Protein AF-A0A934AWG0-F1 (afd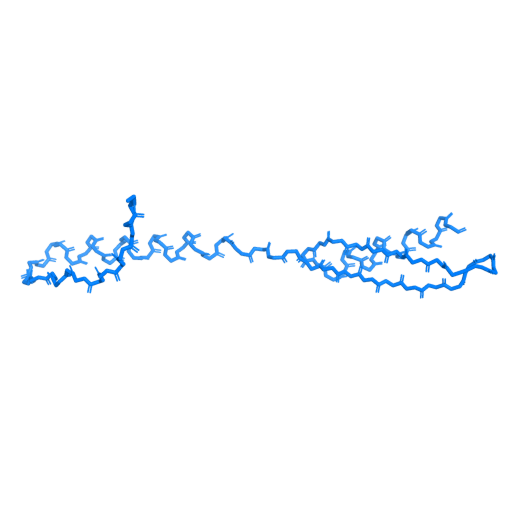b_monomer_lite)

Structure (mmCIF, N/CA/C/O backbone):
data_AF-A0A934AWG0-F1
#
_entry.id   AF-A0A934AWG0-F1
#
loop_
_atom_site.group_PDB
_atom_site.id
_atom_site.type_symbol
_atom_site.label_atom_id
_atom_site.label_alt_id
_atom_site.label_comp_id
_atom_site.label_asym_id
_atom_site.label_entity_id
_atom_site.label_seq_id
_atom_site.pdbx_PDB_ins_code
_atom_site.Cartn_x
_atom_site.Cartn_y
_atom_site.Cartn_z
_atom_site.occupancy
_atom_site.B_iso_or_equiv
_atom_site.auth_seq_id
_atom_site.auth_comp_id
_atom_site.auth_asym_id
_atom_site.auth_atom_id
_atom_site.pdbx_PDB_model_num
ATOM 1 N N . MET A 1 1 ? -44.050 -15.257 7.967 1.00 38.56 1 MET A N 1
ATOM 2 C CA . MET A 1 1 ? -42.651 -15.573 8.329 1.00 38.56 1 MET A CA 1
ATOM 3 C C . MET A 1 1 ? -42.041 -14.318 8.947 1.00 38.56 1 MET A C 1
ATOM 5 O O . MET A 1 1 ? -42.369 -13.235 8.486 1.00 38.56 1 MET A O 1
ATOM 9 N N . GLN A 1 2 ? -41.322 -14.507 10.060 1.00 34.44 2 GLN A N 1
ATOM 10 C CA . GLN A 1 2 ? -40.913 -13.567 11.130 1.00 34.44 2 GLN A CA 1
ATOM 11 C C . GLN A 1 2 ? -40.408 -12.190 10.647 1.00 34.44 2 GLN A C 1
ATOM 13 O O . GLN A 1 2 ? -39.664 -12.127 9.679 1.00 34.44 2 GLN A O 1
ATOM 18 N N . SER A 1 3 ? -40.882 -11.051 11.173 1.00 38.47 3 SER A N 1
ATOM 19 C CA . SER A 1 3 ? -40.693 -10.451 12.518 1.00 38.47 3 SER A CA 1
ATOM 20 C C . SER A 1 3 ? -39.247 -10.093 12.874 1.00 38.47 3 SER A C 1
ATOM 22 O O . SER A 1 3 ? -38.482 -10.973 13.245 1.00 38.47 3 SER A O 1
ATOM 24 N N . ALA A 1 4 ? -38.950 -8.787 12.903 1.00 36.41 4 ALA A N 1
ATOM 25 C CA . ALA A 1 4 ? -38.153 -8.136 13.950 1.00 36.41 4 ALA A CA 1
ATOM 26 C C . ALA A 1 4 ? -38.390 -6.613 13.894 1.00 36.41 4 ALA A C 1
ATOM 28 O O . ALA A 1 4 ? -37.717 -5.878 13.180 1.00 36.41 4 ALA A O 1
ATOM 29 N N . ASN A 1 5 ? -39.411 -6.166 14.624 1.00 38.91 5 ASN A N 1
ATOM 30 C CA . ASN A 1 5 ? -39.739 -4.764 14.855 1.00 38.91 5 ASN A CA 1
ATOM 31 C C . ASN A 1 5 ? -39.017 -4.355 16.150 1.00 38.91 5 ASN A C 1
ATOM 33 O O . ASN A 1 5 ? -39.268 -4.948 17.200 1.00 38.91 5 ASN A O 1
ATOM 37 N N . ILE A 1 6 ? -38.075 -3.416 16.073 1.00 45.09 6 ILE A N 1
ATOM 38 C CA . ILE A 1 6 ? -37.328 -2.918 17.235 1.00 45.09 6 ILE A CA 1
ATOM 39 C C . ILE A 1 6 ? -38.132 -1.755 17.817 1.00 45.09 6 ILE A C 1
ATOM 41 O O . ILE A 1 6 ? -37.965 -0.606 17.420 1.00 45.09 6 ILE A O 1
ATOM 45 N N . SER A 1 7 ? -39.026 -2.067 18.755 1.00 39.22 7 SER A N 1
ATOM 46 C CA . SER A 1 7 ? -39.607 -1.078 19.662 1.00 39.22 7 SER A CA 1
ATOM 47 C C . SER A 1 7 ? -38.741 -1.005 20.915 1.00 39.22 7 SER A C 1
ATOM 49 O O . SER A 1 7 ? -38.752 -1.904 21.753 1.00 39.22 7 SER A O 1
ATOM 51 N N . GLN A 1 8 ? -37.975 0.082 21.024 1.00 44.06 8 GLN A N 1
ATOM 52 C CA . GLN A 1 8 ? -37.452 0.570 22.294 1.00 44.06 8 GLN A CA 1
ATOM 53 C C . GLN A 1 8 ? -38.627 1.033 23.159 1.00 44.06 8 GLN A C 1
ATOM 55 O O . GLN A 1 8 ? -39.089 2.158 23.018 1.00 44.06 8 GLN A O 1
ATOM 60 N N . GLU A 1 9 ? -39.069 0.193 24.085 1.00 44.94 9 GLU A N 1
ATOM 61 C CA . GLU A 1 9 ? -39.776 0.639 25.282 1.00 44.94 9 GLU A CA 1
ATOM 62 C C . GLU A 1 9 ? -39.390 -0.264 26.449 1.00 44.94 9 GLU A C 1
ATOM 64 O O . GLU A 1 9 ? -39.813 -1.411 26.550 1.00 44.94 9 GLU A O 1
ATOM 69 N N . SER A 1 10 ? -38.604 0.275 27.373 1.00 37.75 10 SER A N 1
ATOM 70 C CA . SER A 1 10 ? -38.678 -0.157 28.763 1.00 37.75 10 SER A CA 1
ATOM 71 C C . SER A 1 10 ? -38.201 0.985 29.641 1.0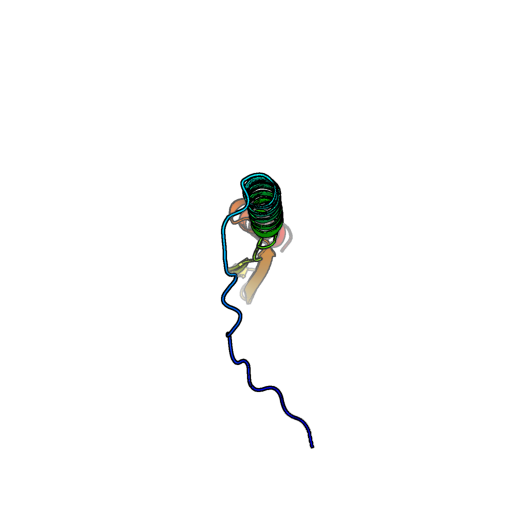0 37.75 10 SER A C 1
ATOM 73 O O . SER A 1 10 ? -37.011 1.140 29.920 1.00 37.75 10 SER A O 1
ATOM 75 N N . GLY A 1 11 ? -39.163 1.812 30.052 1.00 46.41 11 GLY A N 1
ATOM 76 C CA . GLY A 1 11 ? -38.994 2.702 31.185 1.00 46.41 11 GLY A CA 1
ATOM 77 C C . GLY A 1 11 ? -38.618 1.888 32.420 1.00 46.41 11 GLY A C 1
ATOM 78 O O . GLY A 1 11 ? -39.308 0.933 32.778 1.00 46.41 11 GLY A O 1
ATOM 79 N N . VAL A 1 12 ? -37.529 2.271 33.082 1.00 43.72 12 VAL A N 1
ATOM 80 C CA . VAL A 1 12 ? -37.171 1.713 34.385 1.00 43.72 12 VAL A CA 1
ATOM 81 C C . VAL A 1 12 ? -37.492 2.748 35.449 1.00 43.72 12 VAL A C 1
ATOM 83 O O . VAL A 1 12 ? -36.851 3.784 35.612 1.00 43.72 12 VAL A O 1
ATOM 86 N N . ARG A 1 13 ? -38.595 2.428 36.115 1.00 43.41 13 ARG A N 1
ATOM 87 C CA . ARG A 1 13 ? -39.246 3.085 37.236 1.00 43.41 13 ARG A CA 1
ATOM 88 C C . ARG A 1 13 ? -38.355 3.018 38.484 1.00 43.41 13 ARG A C 1
ATOM 90 O O . ARG A 1 13 ? -37.849 1.960 38.825 1.00 43.41 13 ARG A O 1
ATOM 97 N N . SER A 1 14 ? -38.320 4.129 39.215 1.00 43.09 14 SER A N 1
ATOM 98 C CA . SER A 1 14 ? -38.112 4.222 40.667 1.00 43.09 14 SER A CA 1
ATOM 99 C C . SER A 1 14 ? -36.768 3.763 41.262 1.00 43.09 14 SER A C 1
ATOM 101 O O . SER A 1 14 ? -36.537 2.616 41.621 1.00 43.09 14 SER A O 1
ATOM 103 N N . GLN A 1 15 ? -35.952 4.783 41.495 1.00 54.56 15 GLN A N 1
ATOM 104 C CA . GLN A 1 15 ? -34.774 4.912 42.349 1.00 54.56 15 GLN A CA 1
ATOM 105 C C . GLN A 1 15 ? -34.875 4.166 43.706 1.00 54.56 15 GLN A C 1
ATOM 107 O O . GLN A 1 15 ? -35.550 4.617 44.631 1.00 54.56 15 GLN A O 1
ATOM 112 N N . LYS A 1 16 ? -34.127 3.062 43.854 1.00 46.66 16 LYS A N 1
ATOM 113 C CA . LYS A 1 16 ? -33.551 2.601 45.132 1.00 46.66 16 LYS A CA 1
ATOM 114 C C . LYS A 1 16 ? -32.032 2.769 45.033 1.00 46.66 16 LYS A C 1
ATOM 116 O O . LYS A 1 16 ? -31.407 2.305 44.087 1.00 46.66 16 LYS A O 1
ATOM 121 N N . SER A 1 17 ? -31.433 3.488 45.978 1.00 56.47 17 SER A N 1
ATOM 122 C CA . SER A 1 17 ? -30.045 3.992 45.938 1.00 56.47 17 SER A CA 1
ATOM 123 C C . SER A 1 17 ? -28.941 2.933 45.753 1.00 56.47 17 SER A C 1
ATOM 125 O O . SER A 1 17 ? -27.822 3.296 45.388 1.00 56.47 17 SER A O 1
ATOM 127 N N . GLY A 1 18 ? -29.236 1.646 45.972 1.00 58.66 18 GLY A N 1
ATOM 128 C CA . GLY A 1 18 ? -28.312 0.526 45.747 1.00 58.66 18 GLY A CA 1
ATOM 129 C C . GLY A 1 18 ? -28.186 0.091 44.281 1.00 58.66 18 GLY A C 1
ATOM 130 O O . GLY A 1 18 ? -27.080 -0.204 43.832 1.00 58.66 18 GLY A O 1
ATOM 131 N N . ASP A 1 19 ? -29.278 0.136 43.512 1.00 61.44 19 ASP A N 1
ATOM 132 C CA . ASP A 1 19 ? -29.313 -0.344 42.119 1.00 61.44 19 ASP A CA 1
ATOM 133 C C . ASP A 1 19 ? -28.635 0.636 41.147 1.00 61.44 19 ASP A C 1
ATOM 135 O O . ASP A 1 19 ? -28.031 0.239 40.150 1.00 61.44 19 ASP A O 1
ATOM 139 N N . LEU A 1 20 ? -28.632 1.930 41.488 1.00 65.69 20 LEU A N 1
ATOM 140 C CA . LEU A 1 20 ? -28.018 2.986 40.676 1.00 65.69 20 LEU A CA 1
ATOM 141 C C . LEU A 1 20 ? -26.498 2.798 40.515 1.00 65.69 20 LEU A C 1
ATOM 143 O O . LEU A 1 20 ? -25.937 3.097 39.461 1.00 65.69 20 LEU A O 1
ATOM 147 N N . ARG A 1 21 ? -25.823 2.278 41.550 1.00 73.00 21 ARG A N 1
ATOM 148 C CA . ARG A 1 21 ? -24.369 2.041 41.524 1.00 73.00 21 ARG A CA 1
ATOM 149 C C . ARG A 1 21 ? -23.992 0.895 40.589 1.00 73.00 21 ARG A C 1
ATOM 151 O O . ARG A 1 21 ? -22.986 0.988 39.892 1.00 73.00 21 ARG A O 1
ATOM 158 N N . ILE A 1 22 ? -24.811 -0.153 40.553 1.00 80.62 22 ILE A N 1
ATOM 159 C CA . ILE A 1 22 ? -24.611 -1.316 39.681 1.00 80.62 22 ILE A CA 1
ATOM 160 C C . ILE A 1 22 ? -24.847 -0.924 38.221 1.00 80.62 22 ILE A C 1
ATOM 162 O O . ILE A 1 22 ? -24.031 -1.256 37.360 1.00 80.62 22 ILE A O 1
ATOM 166 N N . CYS A 1 23 ? -25.889 -0.131 37.948 1.00 78.25 23 CYS A N 1
ATOM 167 C CA . CYS A 1 23 ? -26.113 0.431 36.618 1.00 78.25 23 CYS A CA 1
ATOM 168 C C . CYS A 1 23 ? -24.918 1.279 36.150 1.00 78.25 23 CYS A C 1
ATOM 170 O O . CYS A 1 23 ? -24.411 1.053 35.053 1.00 78.25 23 CYS A O 1
ATOM 172 N N . LEU A 1 24 ? -24.401 2.187 36.985 1.00 80.00 24 LEU A N 1
ATOM 173 C CA . LEU A 1 24 ? -23.234 3.012 36.637 1.00 80.00 24 LEU A CA 1
ATOM 174 C C . LEU A 1 24 ? -21.974 2.178 36.351 1.00 80.00 24 LEU A C 1
ATOM 176 O O . LEU A 1 24 ? -21.288 2.437 35.364 1.00 80.00 24 LEU A O 1
ATOM 180 N N . LEU A 1 25 ? -21.695 1.151 37.162 1.00 80.00 25 LEU A N 1
ATOM 181 C CA . LEU A 1 25 ? -20.557 0.248 36.948 1.00 80.00 25 LEU A CA 1
ATOM 182 C C . LEU A 1 25 ? -20.680 -0.537 35.638 1.00 80.00 25 LEU A C 1
ATOM 184 O O . LEU A 1 25 ? -19.700 -0.662 34.904 1.00 80.00 25 LEU A O 1
ATOM 188 N N . SER A 1 26 ? -21.882 -1.021 35.314 1.00 79.62 26 SER A N 1
ATOM 189 C CA . SER A 1 26 ? -22.118 -1.736 34.057 1.00 79.62 26 SER A CA 1
ATOM 190 C C . SER A 1 26 ? -21.913 -0.836 32.835 1.00 79.62 26 SER A C 1
ATOM 192 O O . SER A 1 26 ? -21.236 -1.241 31.896 1.00 79.62 26 SER A O 1
ATOM 194 N N . ILE A 1 27 ? -22.395 0.411 32.866 1.00 83.19 27 ILE A N 1
ATOM 195 C CA . ILE A 1 27 ? -22.220 1.379 31.771 1.00 83.19 27 ILE A CA 1
ATOM 196 C C . ILE A 1 27 ? -20.736 1.666 31.527 1.00 83.19 27 ILE A C 1
ATOM 198 O O . ILE A 1 27 ? -20.285 1.641 30.384 1.00 83.19 27 ILE A O 1
ATOM 202 N N . VAL A 1 28 ? -19.958 1.888 32.590 1.00 84.00 28 VAL A N 1
ATOM 203 C CA . VAL A 1 28 ? -18.509 2.115 32.480 1.00 84.00 28 VAL A CA 1
ATOM 204 C C . VAL A 1 28 ? -17.804 0.889 31.888 1.00 84.00 28 VAL A C 1
ATOM 206 O O . VAL A 1 28 ? -16.955 1.044 31.012 1.00 84.00 28 VAL A O 1
ATOM 209 N N . TYR A 1 29 ? -18.196 -0.324 32.292 1.00 81.88 29 TYR A N 1
ATOM 210 C CA . TYR A 1 29 ? -17.655 -1.572 31.744 1.00 81.88 29 TYR A CA 1
ATOM 211 C C . TYR A 1 29 ? -17.962 -1.743 30.246 1.00 81.88 29 TYR A C 1
ATOM 213 O O . TYR A 1 29 ? -17.067 -2.084 29.473 1.00 81.88 29 TYR A O 1
ATOM 221 N N . TYR A 1 30 ? -19.189 -1.433 29.810 1.00 77.81 30 TYR A N 1
ATOM 222 C CA . TYR A 1 30 ? -19.560 -1.452 28.391 1.00 77.81 30 TYR A CA 1
ATOM 223 C C . TYR A 1 30 ? -18.800 -0.399 27.574 1.00 77.81 30 TYR A C 1
ATOM 225 O O . TYR A 1 30 ? -18.321 -0.706 26.485 1.00 77.81 30 TYR A O 1
ATOM 233 N N . LEU A 1 31 ? -18.626 0.820 28.095 1.00 75.62 31 LEU A N 1
ATOM 234 C CA . LEU A 1 31 ? -17.864 1.878 27.418 1.00 75.62 31 LEU A CA 1
ATOM 235 C C . LEU A 1 31 ? -16.377 1.520 27.264 1.00 75.62 31 LEU A C 1
ATOM 237 O O . LEU A 1 31 ? -15.790 1.766 26.209 1.00 75.62 31 LEU A O 1
ATOM 241 N N . LEU A 1 32 ? -15.780 0.891 28.282 1.00 69.94 32 LEU A N 1
ATOM 242 C CA . LEU A 1 32 ? -14.414 0.363 28.220 1.00 69.94 32 LEU A CA 1
ATOM 243 C C . LEU A 1 32 ? -14.281 -0.730 27.151 1.00 69.94 32 LEU A C 1
ATOM 245 O O . LEU A 1 32 ? -13.357 -0.663 26.338 1.00 69.94 32 LEU A O 1
ATOM 249 N N . LEU A 1 33 ? -15.222 -1.681 27.106 1.00 66.94 33 LEU A N 1
ATOM 250 C CA . LEU A 1 33 ? -15.248 -2.745 26.095 1.00 66.94 33 LEU A CA 1
ATOM 251 C C . LEU A 1 33 ? -15.398 -2.199 24.667 1.00 66.94 33 LEU A C 1
ATOM 253 O O . LEU A 1 33 ? -14.716 -2.669 23.757 1.00 66.94 33 LEU A O 1
ATOM 257 N N . LEU A 1 34 ? -16.259 -1.197 24.458 1.00 61.66 34 LEU A N 1
ATOM 258 C CA . LEU A 1 34 ? -16.477 -0.615 23.130 1.00 61.66 34 LEU A CA 1
ATOM 259 C C . LEU A 1 34 ? -15.252 0.151 22.608 1.00 61.66 34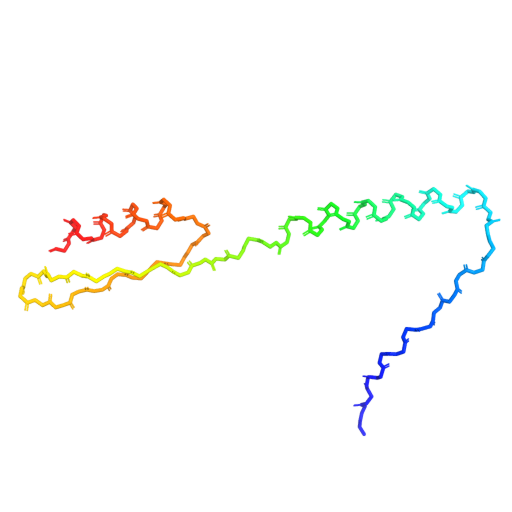 LEU A C 1
ATOM 261 O O . LEU A 1 34 ? -15.017 0.151 21.400 1.00 61.66 34 LEU A O 1
ATOM 265 N N . SER A 1 35 ? -14.441 0.753 23.486 1.00 62.06 35 SER A N 1
ATOM 266 C CA . SER A 1 35 ? -13.251 1.514 23.067 1.00 62.06 35 SER A CA 1
ATOM 267 C C . SER A 1 35 ? -12.173 0.659 22.379 1.00 62.06 35 SER A C 1
ATOM 269 O O . SER A 1 35 ? -11.367 1.183 21.613 1.00 62.06 35 SER A O 1
ATOM 271 N N . GLY A 1 36 ? -12.175 -0.662 22.603 1.00 61.28 36 GLY A N 1
ATOM 272 C CA . GLY A 1 36 ? -11.227 -1.595 21.990 1.00 61.28 36 GLY A CA 1
ATOM 273 C C . GLY A 1 36 ? -11.673 -2.172 20.642 1.00 61.28 36 GLY A C 1
ATOM 274 O O . GLY A 1 36 ? -10.879 -2.837 19.980 1.00 61.28 36 GLY A O 1
ATOM 275 N N . CYS A 1 37 ? -12.922 -1.942 20.221 1.00 61.38 37 CYS A N 1
ATOM 276 C CA . CYS A 1 37 ? -13.568 -2.732 19.167 1.00 61.38 37 CYS A CA 1
ATOM 277 C C . CYS A 1 37 ? -13.476 -2.136 17.745 1.00 61.38 37 CYS A C 1
ATOM 279 O O . CYS A 1 37 ? -14.116 -2.645 16.828 1.00 61.38 37 CYS A O 1
ATOM 281 N N . ALA A 1 38 ? -12.686 -1.082 17.517 1.00 63.12 38 ALA A N 1
ATOM 282 C CA . ALA A 1 38 ? -12.619 -0.436 16.202 1.00 63.12 38 ALA A CA 1
ATOM 283 C C . ALA A 1 38 ? -11.193 -0.034 15.792 1.00 63.12 38 ALA A C 1
ATOM 285 O O . ALA A 1 38 ? -10.898 1.142 15.593 1.00 63.12 38 ALA A O 1
ATOM 286 N N . LYS A 1 39 ? -10.290 -1.007 15.617 1.00 69.94 39 LYS A N 1
ATOM 287 C CA . LYS A 1 39 ? -9.147 -0.798 14.713 1.00 69.94 39 LYS A CA 1
ATOM 288 C C . LYS A 1 39 ? -9.598 -1.158 13.305 1.00 69.94 39 LYS A C 1
ATOM 290 O O . LYS A 1 39 ? -9.563 -2.318 12.918 1.00 69.94 39 LYS A O 1
ATOM 295 N N . GLN A 1 40 ? -10.098 -0.159 12.586 1.00 82.12 40 GLN A N 1
ATOM 296 C CA . GLN A 1 40 ? -10.441 -0.298 11.179 1.00 82.12 40 GLN A CA 1
ATOM 297 C C . GLN A 1 40 ? -9.148 -0.296 10.361 1.00 82.12 40 GLN A C 1
ATOM 299 O O . GLN A 1 40 ? -8.360 0.649 10.442 1.00 82.12 40 GLN A O 1
ATOM 304 N N . ASP A 1 41 ? -8.923 -1.361 9.598 1.00 89.62 41 ASP A N 1
ATOM 305 C CA . ASP A 1 41 ? -7.822 -1.391 8.645 1.00 89.62 41 ASP A CA 1
ATOM 306 C C . ASP A 1 41 ? -8.101 -0.420 7.497 1.00 89.62 41 ASP A C 1
ATOM 308 O O . ASP A 1 41 ? -9.222 -0.314 6.995 1.00 89.62 41 ASP A O 1
ATOM 312 N N . ASN A 1 42 ? -7.059 0.289 7.079 1.00 93.50 42 ASN A N 1
ATOM 313 C CA . ASN A 1 42 ? -7.094 1.209 5.956 1.00 93.50 42 ASN A CA 1
ATOM 314 C C . ASN A 1 42 ? -6.377 0.579 4.763 1.00 93.50 42 ASN A C 1
ATOM 316 O O . ASN A 1 42 ? -5.397 -0.147 4.920 1.00 93.50 42 ASN A O 1
ATOM 320 N N . MET A 1 43 ? -6.855 0.884 3.560 1.00 96.94 43 MET A N 1
ATOM 321 C CA . MET A 1 43 ? -6.204 0.477 2.320 1.00 96.94 43 MET A CA 1
ATOM 322 C C . MET A 1 43 ? -5.321 1.614 1.808 1.00 96.94 43 MET A C 1
ATOM 324 O O . MET A 1 43 ? -5.803 2.712 1.531 1.00 96.94 43 MET A O 1
ATOM 328 N N . TYR A 1 44 ? -4.034 1.334 1.647 1.00 97.38 44 TYR A N 1
ATOM 329 C CA . TYR A 1 44 ? -3.040 2.238 1.083 1.00 97.38 44 TYR A CA 1
ATOM 330 C C . TYR A 1 44 ? -2.578 1.689 -0.259 1.00 97.38 44 TYR A C 1
ATOM 332 O O . TYR A 1 44 ? -2.244 0.512 -0.371 1.00 97.38 44 TYR A O 1
ATOM 340 N N . LYS A 1 45 ? -2.570 2.536 -1.285 1.00 97.12 45 LYS A N 1
ATOM 341 C CA . LYS A 1 45 ? -2.225 2.156 -2.653 1.00 97.12 45 LYS A CA 1
ATOM 342 C C . LYS A 1 45 ? -1.204 3.134 -3.201 1.00 97.12 45 LYS A C 1
ATOM 344 O O . LYS A 1 45 ? -1.419 4.341 -3.124 1.00 97.12 45 LYS A O 1
ATOM 349 N N . GLU A 1 46 ? -0.150 2.610 -3.806 1.00 97.69 46 GLU A N 1
ATOM 350 C CA . GLU A 1 46 ? 0.842 3.416 -4.506 1.00 97.69 46 GLU A CA 1
ATOM 351 C C . GLU A 1 46 ? 1.206 2.770 -5.839 1.00 97.69 46 GLU A C 1
ATOM 353 O O . GLU A 1 46 ? 1.387 1.555 -5.917 1.00 97.69 46 GLU A O 1
ATOM 358 N N . SER A 1 47 ? 1.326 3.588 -6.883 1.00 97.06 47 SER A N 1
ATOM 359 C C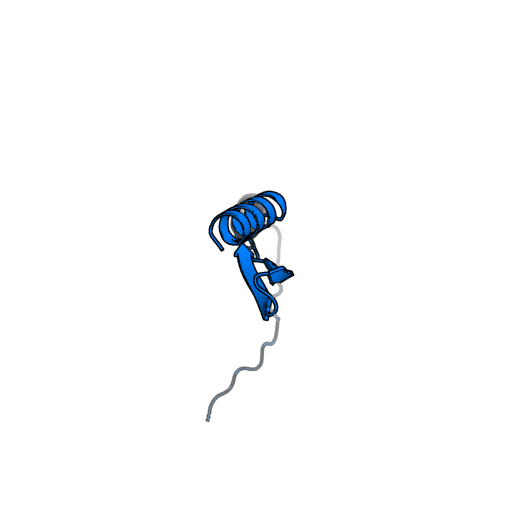A . SER A 1 47 ? 1.664 3.155 -8.240 1.00 97.06 47 SER A CA 1
ATOM 360 C C . SER A 1 47 ? 2.961 3.824 -8.696 1.00 97.06 47 SER A C 1
ATOM 362 O O . SER A 1 47 ? 3.087 5.043 -8.580 1.00 97.06 47 SER A O 1
ATOM 364 N N . ARG A 1 48 ? 3.906 3.044 -9.234 1.00 96.69 48 ARG A N 1
ATOM 365 C CA . ARG A 1 48 ? 5.182 3.523 -9.798 1.00 96.69 48 ARG A CA 1
ATOM 366 C C . ARG A 1 48 ? 5.445 2.875 -11.160 1.00 96.69 48 ARG A C 1
ATOM 368 O O . ARG A 1 48 ? 4.962 1.777 -11.433 1.00 96.69 48 ARG A O 1
ATOM 375 N N . VAL A 1 49 ? 6.208 3.561 -12.010 1.00 95.94 49 VAL A N 1
ATOM 376 C CA . VAL A 1 49 ? 6.735 2.979 -13.252 1.00 95.94 49 VAL A CA 1
ATOM 377 C C . VAL A 1 49 ? 8.096 2.363 -12.943 1.00 95.94 49 VAL A C 1
ATOM 379 O O . VAL A 1 49 ? 8.993 3.068 -12.487 1.00 95.94 49 VAL A O 1
ATOM 382 N N . LEU A 1 50 ? 8.231 1.059 -13.166 1.00 92.50 50 LEU A N 1
ATOM 383 C CA . LEU A 1 50 ? 9.441 0.263 -12.939 1.00 92.50 50 LEU A CA 1
ATOM 384 C C . LEU A 1 50 ? 9.615 -0.681 -14.125 1.00 92.50 50 LEU A C 1
ATOM 386 O O . LEU A 1 50 ? 8.626 -1.242 -14.581 1.00 92.50 50 LEU A O 1
ATOM 390 N N . MET A 1 51 ? 10.840 -0.849 -14.632 1.00 91.50 51 MET A N 1
ATOM 391 C CA . MET A 1 51 ? 11.130 -1.725 -15.785 1.00 91.50 51 MET A CA 1
ATOM 392 C C . MET A 1 51 ? 10.189 -1.496 -16.986 1.00 91.50 51 MET A C 1
ATOM 394 O O . MET A 1 51 ? 9.666 -2.445 -17.566 1.00 91.50 51 MET A O 1
ATOM 398 N N . ASP A 1 52 ? 9.908 -0.230 -17.309 1.00 94.88 52 ASP A N 1
ATOM 399 C CA . ASP A 1 52 ? 8.984 0.175 -18.381 1.00 94.88 52 ASP A CA 1
ATOM 400 C C . ASP A 1 52 ? 7.536 -0.349 -18.236 1.00 94.88 52 ASP A C 1
ATOM 402 O O . ASP A 1 52 ? 6.755 -0.318 -19.188 1.00 94.88 52 ASP A O 1
ATOM 406 N N . THR A 1 53 ? 7.135 -0.785 -17.035 1.00 94.62 53 THR A N 1
ATOM 407 C CA . THR A 1 53 ? 5.765 -1.206 -16.714 1.00 94.62 53 THR A CA 1
ATOM 408 C C . THR A 1 53 ? 5.170 -0.414 -15.549 1.00 94.62 53 THR A C 1
ATOM 410 O O . THR A 1 53 ? 5.877 0.126 -14.697 1.00 94.62 53 THR A O 1
ATOM 413 N N . TYR A 1 54 ? 3.838 -0.335 -15.499 1.00 96.31 54 TYR A N 1
ATOM 414 C CA . TYR A 1 54 ? 3.111 0.218 -14.358 1.00 96.31 54 TYR A CA 1
ATOM 415 C C . TYR A 1 54 ? 2.952 -0.851 -13.280 1.00 96.31 54 TYR A C 1
ATOM 417 O O . TYR A 1 54 ? 2.169 -1.789 -13.431 1.00 96.31 54 TYR A O 1
ATOM 425 N N . CYS A 1 55 ? 3.645 -0.671 -12.160 1.00 96.56 55 CYS A N 1
ATOM 426 C CA . CYS A 1 55 ? 3.497 -1.512 -10.985 1.00 96.56 55 CYS A CA 1
ATOM 427 C C . CYS A 1 55 ? 2.658 -0.791 -9.922 1.00 96.56 55 CYS A C 1
ATOM 429 O O . CYS A 1 55 ? 2.654 0.437 -9.820 1.00 96.56 55 CYS A O 1
ATOM 431 N N . THR A 1 56 ? 1.864 -1.546 -9.168 1.00 97.38 56 THR A N 1
ATOM 432 C CA . THR A 1 56 ? 0.991 -1.008 -8.122 1.00 97.38 56 THR A CA 1
ATOM 433 C C . THR A 1 56 ? 1.023 -1.925 -6.918 1.00 97.38 56 THR A C 1
ATOM 435 O O . THR A 1 56 ? 0.631 -3.086 -7.013 1.00 97.38 56 THR A O 1
ATOM 438 N N . ILE A 1 57 ? 1.420 -1.375 -5.775 1.00 98.00 57 ILE A N 1
ATOM 439 C CA . ILE A 1 57 ? 1.433 -2.076 -4.494 1.00 98.00 57 ILE A CA 1
ATOM 440 C C . ILE A 1 57 ? 0.266 -1.556 -3.655 1.00 98.00 57 ILE A C 1
ATOM 442 O O . ILE A 1 57 ? 0.064 -0.348 -3.515 1.00 98.00 57 ILE A O 1
ATOM 446 N N . THR A 1 58 ? -0.534 -2.484 -3.127 1.00 97.69 58 THR A N 1
ATOM 447 C CA . THR A 1 58 ? -1.661 -2.187 -2.234 1.00 97.69 58 THR A CA 1
ATOM 448 C C . THR A 1 58 ? -1.446 -2.894 -0.906 1.00 97.69 58 THR A C 1
ATOM 450 O O . THR A 1 58 ? -1.237 -4.104 -0.878 1.00 97.69 58 THR A O 1
ATOM 453 N N . VAL A 1 59 ? -1.523 -2.147 0.190 1.00 97.69 59 VAL A N 1
ATOM 454 C CA . VAL A 1 59 ? -1.337 -2.646 1.554 1.00 97.69 59 VAL A CA 1
ATOM 455 C C . VAL A 1 59 ? -2.571 -2.313 2.379 1.00 97.69 59 VAL A C 1
ATOM 457 O O . VAL A 1 59 ? -3.037 -1.176 2.376 1.00 97.69 59 VAL A O 1
ATOM 460 N N . VAL A 1 60 ? -3.099 -3.303 3.095 1.00 96.31 60 VAL A N 1
ATOM 461 C CA . VAL A 1 60 ? -4.228 -3.133 4.016 1.00 96.31 60 VAL A CA 1
ATOM 462 C C . VAL A 1 60 ? -3.707 -3.266 5.438 1.00 96.31 60 VAL A C 1
ATOM 464 O O . VAL A 1 60 ? -3.230 -4.333 5.819 1.00 96.31 60 VAL A O 1
ATOM 467 N N . CYS A 1 61 ? -3.734 -2.177 6.203 1.00 94.06 61 CYS A N 1
ATOM 468 C CA . CYS A 1 61 ? -3.289 -2.175 7.593 1.00 94.06 61 CYS A CA 1
ATOM 469 C C . CYS A 1 61 ? -3.816 -0.939 8.352 1.00 94.06 61 CYS A C 1
ATOM 471 O O . CYS A 1 61 ? -4.287 0.022 7.740 1.00 94.06 61 CYS A O 1
ATOM 473 N N . PRO A 1 62 ? -3.719 -0.896 9.690 1.00 92.69 62 PRO A N 1
ATOM 474 C CA . PRO A 1 62 ? -4.255 0.219 10.465 1.00 92.69 62 PRO A CA 1
ATOM 475 C C . PRO A 1 62 ? -3.292 1.419 10.557 1.00 92.69 62 PRO A C 1
ATOM 477 O O . PRO A 1 62 ? -3.673 2.459 11.086 1.00 92.69 62 PRO A O 1
ATOM 480 N N . SER A 1 63 ? -2.040 1.295 10.087 1.00 94.12 63 SER A N 1
ATOM 481 C CA . SER A 1 63 ? -0.984 2.310 10.245 1.00 94.12 63 SER A CA 1
ATOM 482 C C . SER A 1 63 ? -0.400 2.744 8.905 1.00 94.12 63 SER A C 1
ATOM 484 O O . SER A 1 63 ? 0.182 1.948 8.173 1.00 94.12 63 SER A O 1
ATOM 486 N N . LYS A 1 64 ? -0.470 4.049 8.639 1.00 94.50 64 LYS A N 1
ATOM 487 C CA . LYS A 1 64 ? 0.084 4.650 7.426 1.00 94.50 64 LYS A CA 1
ATOM 488 C C . LYS A 1 64 ? 1.605 4.500 7.329 1.00 94.50 64 LYS A C 1
ATOM 490 O O . LYS A 1 64 ? 2.085 4.183 6.246 1.00 94.50 64 LYS A O 1
ATOM 495 N N . GLU A 1 65 ? 2.359 4.705 8.417 1.00 97.06 65 GLU A N 1
ATOM 496 C CA . GLU A 1 65 ? 3.819 4.515 8.395 1.00 97.06 65 GLU A CA 1
ATOM 497 C C . GLU A 1 65 ? 4.193 3.090 7.983 1.00 97.06 65 GLU A C 1
ATOM 499 O O . GLU A 1 65 ? 4.968 2.912 7.047 1.00 97.06 65 GLU A O 1
ATOM 504 N N . LYS A 1 66 ? 3.575 2.080 8.610 1.00 96.38 66 LYS A N 1
ATOM 505 C CA . LYS A 1 66 ? 3.853 0.671 8.291 1.00 96.38 66 LYS A CA 1
ATOM 506 C C . LYS A 1 66 ? 3.470 0.309 6.860 1.00 96.38 66 LYS A C 1
ATOM 508 O O . LYS A 1 66 ? 4.165 -0.475 6.222 1.00 96.38 66 LYS A O 1
ATOM 513 N N . ALA A 1 67 ? 2.373 0.872 6.349 1.00 97.50 67 ALA A N 1
ATOM 514 C CA . ALA A 1 67 ? 2.007 0.697 4.948 1.00 97.50 67 ALA A CA 1
ATOM 515 C C . ALA A 1 67 ? 3.079 1.260 4.012 1.00 97.50 67 ALA A C 1
ATOM 517 O O . ALA A 1 67 ? 3.434 0.606 3.037 1.00 97.50 67 ALA A O 1
ATOM 518 N N . ARG A 1 68 ? 3.611 2.449 4.321 1.00 97.62 68 ARG A N 1
ATOM 519 C CA . ARG A 1 68 ? 4.646 3.087 3.504 1.00 97.62 68 ARG A CA 1
ATOM 520 C C . ARG A 1 68 ? 5.947 2.291 3.515 1.00 97.62 68 ARG A C 1
ATOM 522 O O . ARG A 1 68 ? 6.491 2.040 2.451 1.00 97.62 68 ARG A O 1
ATOM 529 N N . GLU A 1 69 ? 6.393 1.839 4.685 1.00 98.12 69 GLU A N 1
ATOM 530 C CA . GLU A 1 69 ? 7.583 0.984 4.810 1.00 98.12 69 GLU A CA 1
ATOM 531 C C . GLU A 1 69 ? 7.456 -0.296 3.975 1.00 98.12 69 GLU A C 1
ATOM 533 O O . GLU A 1 69 ? 8.388 -0.659 3.261 1.00 98.12 69 GLU A O 1
ATOM 538 N N . ALA A 1 70 ? 6.292 -0.953 4.010 1.00 97.81 70 ALA A N 1
ATOM 539 C CA . ALA A 1 70 ? 6.040 -2.155 3.216 1.00 97.81 70 ALA A CA 1
ATOM 540 C C . ALA A 1 70 ? 6.009 -1.874 1.703 1.00 97.81 70 ALA A C 1
ATOM 542 O O . ALA A 1 70 ? 6.518 -2.674 0.921 1.00 97.81 70 ALA A O 1
ATOM 543 N N . ILE A 1 71 ? 5.431 -0.742 1.287 1.00 98.06 71 ILE A N 1
ATOM 544 C CA . ILE A 1 71 ? 5.416 -0.311 -0.118 1.00 98.06 71 ILE A CA 1
ATOM 545 C C . ILE A 1 71 ? 6.837 -0.017 -0.606 1.00 98.06 71 ILE A C 1
ATOM 547 O O . ILE A 1 71 ? 7.224 -0.490 -1.673 1.00 98.06 71 ILE A O 1
ATOM 551 N N . ASP A 1 72 ? 7.617 0.733 0.171 1.00 97.62 72 ASP A N 1
ATOM 552 C CA . ASP A 1 72 ? 8.991 1.089 -0.179 1.00 97.62 72 ASP A CA 1
ATOM 553 C C . ASP A 1 72 ? 9.888 -0.154 -0.246 1.00 97.62 72 ASP A C 1
ATOM 555 O O . ASP A 1 72 ? 10.662 -0.288 -1.191 1.00 97.62 72 ASP A O 1
ATOM 559 N N . ALA A 1 73 ? 9.739 -1.094 0.694 1.00 97.88 73 ALA A N 1
ATOM 560 C CA . ALA A 1 73 ? 10.439 -2.376 0.650 1.00 97.88 73 ALA A CA 1
ATOM 561 C C . ALA A 1 73 ? 10.042 -3.204 -0.583 1.00 97.88 73 ALA A C 1
ATOM 563 O O . ALA A 1 73 ? 10.914 -3.712 -1.281 1.00 97.88 73 ALA A O 1
ATOM 564 N N . GLY A 1 74 ? 8.745 -3.287 -0.900 1.00 96.56 74 GLY A N 1
ATOM 565 C CA . GLY A 1 74 ? 8.267 -4.019 -2.074 1.00 96.56 74 GLY A CA 1
ATOM 566 C C . GLY A 1 74 ? 8.800 -3.446 -3.387 1.00 96.56 74 GLY A C 1
ATOM 567 O O . GLY A 1 74 ? 9.210 -4.199 -4.260 1.00 96.56 74 G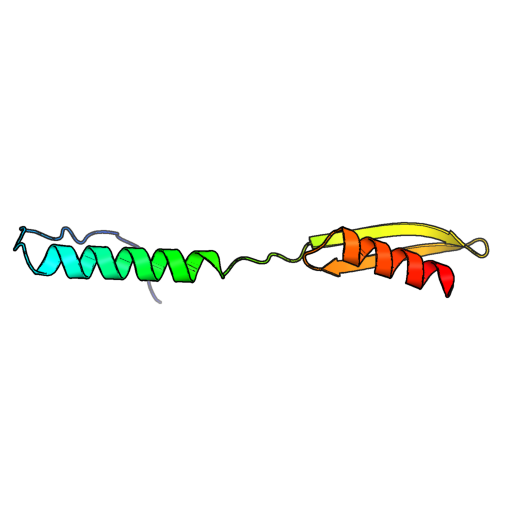LY A O 1
ATOM 568 N N . TYR A 1 75 ? 8.866 -2.119 -3.515 1.00 97.06 75 TYR A N 1
ATOM 569 C CA . TYR A 1 75 ? 9.479 -1.481 -4.682 1.00 97.06 75 TYR A CA 1
ATOM 570 C C . TYR A 1 75 ? 11.007 -1.547 -4.708 1.00 97.06 75 TYR A C 1
ATOM 572 O O . TYR A 1 75 ? 11.579 -1.335 -5.767 1.00 97.06 75 TYR A O 1
ATOM 580 N N . ALA A 1 76 ? 11.676 -1.791 -3.582 1.00 96.25 76 ALA A N 1
ATOM 581 C CA . ALA A 1 76 ? 13.121 -2.003 -3.565 1.00 96.25 76 ALA A CA 1
ATOM 582 C C . ALA A 1 76 ? 13.512 -3.415 -4.039 1.00 96.25 76 ALA A C 1
ATOM 584 O O . ALA A 1 76 ? 14.638 -3.607 -4.492 1.00 96.25 76 ALA A O 1
ATOM 585 N N . GLU A 1 77 ? 12.605 -4.392 -3.921 1.00 93.81 77 GLU A N 1
ATOM 586 C CA . GLU A 1 77 ? 12.806 -5.754 -4.434 1.00 93.81 77 GLU A CA 1
ATOM 587 C C . GLU A 1 77 ? 12.457 -5.911 -5.921 1.00 93.81 77 GLU A C 1
ATOM 589 O O . GLU A 1 77 ? 13.012 -6.795 -6.576 1.00 93.81 77 GLU A O 1
ATOM 594 N N . ILE A 1 78 ? 11.537 -5.086 -6.434 1.00 91.06 78 ILE A N 1
ATOM 595 C CA . ILE A 1 78 ? 11.112 -5.067 -7.845 1.00 91.06 78 ILE A CA 1
ATOM 596 C C . ILE A 1 78 ? 12.089 -4.236 -8.668 1.00 91.06 78 ILE A C 1
ATOM 598 O O . ILE A 1 78 ? 12.645 -4.803 -9.630 1.00 91.06 78 ILE A O 1
#

Foldseek 3Di:
DDDDDDDDDDDDDDDDPVVVVVVVVVVVVVVVVVVPVDLAWDKDKDWDQDPNDIDMDIDTGSDPVVRVVVVVVVVVVD

pLDDT: mean 77.36, std 21.51, range [34.44, 98.12]

Sequence (78 aa):
MQSANISQESGVRSQKSGDLRICLLSIVYYLLLLSGCAKQDNMYKESRVLMDTYCTITVVCPSKEKAREAIDAGYAEI

Radius of gyration: 25.3 Å; chains: 1; bounding box: 56×20×64 Å

Secondary structure (DSSP, 8-state):
----------------TTHHHHHHHHHHHHHHHHHTS----EEEEEEEEETTEEEEEEEE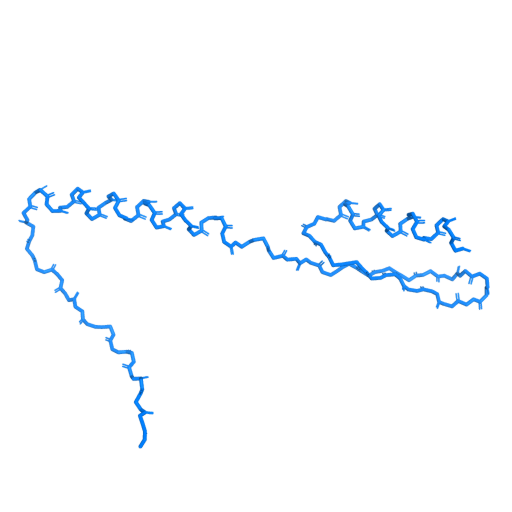ES-HHHHHHHHHHHHHH-